Protein AF-A0A8J6ZW25-F1 (afdb_monomer_lite)

Foldseek 3Di:
DAEDEAEDEDEPPPPPDPQLVPCPVVNVVVSVVVVVVVCVVPVVCVPPDYWYKYWYKYKDFQVPPPPDDDPPQDFPDWDDDDRMIIGGRDIGTRSVVVPD

Radius of gyration: 16.21 Å; chains: 1; bounding box: 42×28×43 Å

Structure (mmCIF, N/CA/C/O backbone):
data_AF-A0A8J6ZW25-F1
#
_entry.id   AF-A0A8J6ZW25-F1
#
loop_
_atom_site.group_PDB
_atom_site.id
_atom_site.type_symbol
_atom_site.label_atom_id
_atom_site.label_alt_id
_atom_site.label_comp_id
_atom_site.label_asym_id
_atom_site.label_entity_id
_atom_site.label_seq_id
_atom_site.pdbx_PDB_ins_code
_atom_site.Cartn_x
_atom_site.Cartn_y
_atom_site.Cartn_z
_atom_site.occupancy
_atom_site.B_iso_or_equiv
_atom_site.auth_seq_id
_atom_site.auth_comp_id
_atom_site.auth_asym_id
_atom_site.auth_atom_id
_atom_site.pdbx_PDB_model_num
ATOM 1 N N . ILE A 1 1 ? 9.175 5.411 -11.305 1.00 89.81 1 ILE A N 1
ATOM 2 C CA . ILE A 1 1 ? 9.135 4.677 -10.017 1.00 89.81 1 ILE A CA 1
ATOM 3 C C . ILE A 1 1 ? 7.803 3.953 -9.895 1.00 89.81 1 ILE A C 1
ATOM 5 O O . ILE A 1 1 ? 6.795 4.521 -10.306 1.00 89.81 1 ILE A O 1
ATOM 9 N N . LEU A 1 2 ? 7.804 2.725 -9.386 1.00 94.50 2 LEU A N 1
ATOM 10 C CA . LEU A 1 2 ? 6.609 1.930 -9.118 1.00 94.50 2 LEU A CA 1
ATOM 11 C C . LEU A 1 2 ? 6.526 1.681 -7.609 1.00 94.50 2 LEU A C 1
ATOM 13 O O . LEU A 1 2 ? 7.401 1.030 -7.043 1.00 94.50 2 LEU A O 1
ATOM 17 N N . ALA A 1 3 ? 5.514 2.248 -6.952 1.00 94.25 3 ALA A N 1
ATOM 18 C CA . ALA A 1 3 ? 5.348 2.132 -5.508 1.00 94.25 3 ALA A CA 1
ATOM 19 C C . ALA A 1 3 ? 4.357 1.014 -5.161 1.00 94.25 3 ALA A C 1
ATOM 21 O O . ALA A 1 3 ? 3.196 1.056 -5.566 1.00 94.25 3 ALA A O 1
ATOM 22 N N . PHE A 1 4 ? 4.810 0.040 -4.379 1.00 94.38 4 PHE A N 1
ATOM 23 C CA . PHE A 1 4 ? 3.983 -0.990 -3.764 1.00 94.38 4 PHE A CA 1
ATOM 24 C C . PHE A 1 4 ? 3.728 -0.589 -2.313 1.00 94.38 4 PHE A C 1
ATOM 26 O O . PHE A 1 4 ? 4.651 -0.572 -1.500 1.00 94.38 4 PHE A O 1
ATOM 33 N N . VAL A 1 5 ? 2.483 -0.235 -1.995 1.00 92.38 5 VAL A N 1
ATOM 34 C CA . VAL A 1 5 ? 2.122 0.319 -0.683 1.00 92.38 5 VAL A CA 1
ATOM 35 C C . VAL A 1 5 ? 1.366 -0.722 0.138 1.00 92.38 5 VAL A C 1
ATOM 37 O O . VAL A 1 5 ? 0.272 -1.141 -0.243 1.00 92.38 5 VAL A O 1
ATOM 40 N N . GLU A 1 6 ? 1.914 -1.128 1.285 1.00 90.38 6 GLU A N 1
ATOM 41 C CA . GLU A 1 6 ? 1.160 -1.909 2.268 1.00 90.38 6 GLU A CA 1
ATOM 42 C C . GLU A 1 6 ? 0.355 -0.960 3.169 1.00 90.38 6 GLU A C 1
ATOM 44 O O . GLU A 1 6 ? 0.917 -0.199 3.957 1.00 90.38 6 GLU A O 1
ATOM 49 N N . VAL A 1 7 ? -0.975 -1.014 3.078 1.00 89.25 7 VAL A N 1
ATOM 50 C CA . VAL A 1 7 ? -1.870 -0.220 3.933 1.00 89.25 7 VAL A CA 1
ATOM 51 C C . VAL A 1 7 ? -2.223 -1.014 5.185 1.00 89.25 7 VAL A C 1
ATOM 53 O O . VAL A 1 7 ? -2.690 -2.152 5.102 1.00 89.25 7 VAL A O 1
ATOM 56 N N . LYS A 1 8 ? -2.027 -0.415 6.360 1.00 85.81 8 LYS A N 1
ATOM 57 C CA . LYS A 1 8 ? -2.372 -1.015 7.651 1.00 85.81 8 LYS A CA 1
ATOM 58 C C . LYS A 1 8 ? -3.383 -0.165 8.393 1.00 85.81 8 LYS A C 1
ATOM 60 O O . LYS A 1 8 ? -3.089 0.965 8.768 1.00 85.81 8 LYS A O 1
ATOM 65 N N . THR A 1 9 ? -4.539 -0.756 8.674 1.00 84.88 9 THR A N 1
ATOM 66 C CA . THR A 1 9 ? -5.556 -0.128 9.512 1.00 84.88 9 THR A CA 1
ATOM 67 C C . THR A 1 9 ? -5.312 -0.402 10.994 1.00 84.88 9 THR A C 1
ATOM 69 O O . THR A 1 9 ? -4.955 -1.522 11.382 1.00 84.88 9 THR A O 1
ATOM 72 N N . ARG A 1 10 ? -5.554 0.597 11.843 1.00 74.19 10 ARG A N 1
ATOM 73 C CA . ARG A 1 10 ? -5.579 0.457 13.306 1.00 74.19 10 ARG A CA 1
ATOM 74 C C . ARG A 1 10 ? -6.871 1.059 13.861 1.00 74.19 10 ARG A C 1
ATOM 76 O O . ARG A 1 10 ? -7.287 2.130 13.427 1.00 74.19 10 ARG A O 1
ATOM 83 N N . SER A 1 11 ? -7.500 0.361 14.804 1.00 65.00 11 SER A N 1
ATOM 84 C CA . SER A 1 11 ? -8.619 0.878 15.599 1.00 65.00 11 SER A CA 1
ATOM 85 C C . SER A 1 11 ? -8.105 1.570 16.864 1.00 65.00 11 SER A C 1
ATOM 87 O O . SER A 1 11 ? -6.983 1.314 17.316 1.00 65.00 11 SER A O 1
ATOM 89 N N . SER A 1 12 ? -8.929 2.435 17.459 1.00 57.66 12 SER A N 1
ATOM 90 C CA . SER A 1 12 ? -8.632 3.081 18.739 1.00 57.66 12 SER A CA 1
ATOM 91 C C . SER A 1 12 ? -8.394 2.017 19.821 1.00 57.66 12 SER A C 1
ATOM 93 O O . SER A 1 12 ? -9.267 1.204 20.105 1.00 57.66 12 SER A O 1
ATOM 95 N N . GLY A 1 13 ? -7.180 1.968 20.382 1.00 54.97 13 GLY A N 1
ATOM 96 C CA . GLY A 1 13 ? -6.821 1.063 21.487 1.00 54.97 13 GLY A CA 1
ATOM 97 C C . GLY A 1 13 ? -5.511 0.282 21.324 1.00 54.97 13 GLY A C 1
ATOM 98 O O . GLY A 1 13 ? -4.987 -0.209 22.314 1.00 54.97 13 GLY A O 1
ATOM 99 N N . SER A 1 14 ? -4.937 0.201 20.118 1.00 53.22 14 SER A N 1
ATOM 100 C CA . SER A 1 14 ? -3.676 -0.524 19.861 1.00 53.22 14 SER A CA 1
ATOM 101 C C . SER A 1 14 ? -2.548 0.434 19.457 1.00 53.22 14 SER A C 1
ATOM 103 O O . SER A 1 14 ? -2.015 0.347 18.350 1.00 53.22 14 SER A O 1
ATOM 105 N N . TRP A 1 15 ? -2.215 1.371 20.346 1.00 53.78 15 TRP A N 1
ATOM 106 C CA . TRP A 1 15 ? -1.212 2.427 20.130 1.00 53.78 15 TRP A CA 1
ATOM 107 C C . TRP A 1 15 ? 0.235 2.017 20.437 1.00 53.78 15 TRP A C 1
ATOM 109 O O . TRP A 1 15 ? 1.112 2.871 20.552 1.00 53.78 15 TRP A O 1
ATOM 119 N N . ASP A 1 16 ? 0.513 0.722 20.566 1.00 51.12 16 ASP A N 1
ATOM 120 C CA . ASP A 1 16 ? 1.857 0.276 20.909 1.00 51.12 16 ASP A CA 1
ATOM 121 C C . ASP A 1 16 ? 2.801 0.389 19.694 1.00 51.12 16 ASP A C 1
ATOM 123 O O . ASP A 1 16 ? 2.702 -0.386 18.742 1.00 51.12 16 ASP A O 1
ATOM 127 N N . THR A 1 17 ? 3.614 1.455 19.701 1.00 50.47 17 THR A N 1
ATOM 128 C CA . THR A 1 17 ? 4.972 1.666 19.135 1.00 50.47 17 THR A CA 1
ATOM 129 C C . THR A 1 17 ? 5.353 1.170 17.720 1.00 50.47 17 THR A C 1
ATOM 131 O O . THR A 1 17 ? 6.480 1.385 17.276 1.00 50.47 17 THR A O 1
ATOM 134 N N . GLY A 1 18 ? 4.466 0.552 16.944 1.00 53.91 18 GLY A N 1
ATOM 135 C CA . GLY A 1 18 ? 4.884 -0.394 15.905 1.00 53.91 18 GLY A CA 1
ATOM 136 C C . GLY A 1 18 ? 4.643 -0.018 14.444 1.00 53.91 18 GLY A C 1
ATOM 137 O O . GLY A 1 18 ? 4.504 -0.940 13.647 1.00 53.91 18 GLY A O 1
ATOM 138 N N . GLY A 1 19 ? 4.561 1.259 14.050 1.00 54.53 19 GLY A N 1
ATOM 139 C CA . GLY A 1 19 ? 4.491 1.632 12.620 1.00 54.53 19 GLY A CA 1
ATOM 140 C C . GLY A 1 19 ? 5.727 1.146 11.848 1.00 54.53 19 GLY A C 1
ATOM 141 O O . GLY A 1 19 ? 5.616 0.461 10.831 1.00 54.53 19 GLY A O 1
ATOM 142 N N . ARG A 1 20 ? 6.909 1.390 12.430 1.00 53.75 20 ARG A N 1
ATOM 143 C CA . ARG A 1 20 ? 8.224 0.983 11.906 1.00 53.75 20 ARG A CA 1
ATOM 144 C C . ARG A 1 20 ? 8.570 -0.485 12.190 1.00 53.75 20 ARG A C 1
ATOM 146 O O . ARG A 1 20 ? 9.025 -1.185 11.292 1.00 53.75 20 ARG A O 1
ATOM 153 N N . SER A 1 21 ? 8.245 -1.007 13.376 1.00 55.62 21 SER A N 1
ATOM 154 C CA . SER A 1 21 ? 8.467 -2.429 13.721 1.00 55.62 21 SER A CA 1
ATOM 155 C C . SER A 1 21 ? 7.541 -3.404 12.972 1.00 55.62 21 SER A C 1
ATOM 157 O O . SER A 1 21 ? 7.700 -4.622 13.057 1.00 55.62 21 SER A O 1
ATOM 159 N N . ALA A 1 22 ? 6.552 -2.901 12.222 1.00 58.75 22 ALA A N 1
ATOM 160 C CA . ALA A 1 22 ? 5.576 -3.723 11.513 1.00 58.75 22 ALA A CA 1
ATOM 161 C C . ALA A 1 22 ? 6.052 -4.275 10.163 1.00 58.75 22 ALA A C 1
ATOM 163 O O . ALA A 1 22 ? 5.284 -5.044 9.573 1.00 58.75 22 ALA A O 1
ATOM 164 N N . VAL A 1 23 ? 7.257 -3.948 9.683 1.00 68.94 23 VAL A N 1
ATOM 165 C CA . VAL A 1 23 ? 7.807 -4.420 8.394 1.00 68.94 23 VAL A CA 1
ATOM 166 C C . VAL A 1 23 ? 8.796 -5.568 8.613 1.00 68.94 23 VAL A C 1
ATOM 168 O O . VAL A 1 23 ? 9.959 -5.537 8.224 1.00 68.94 23 VAL A O 1
ATOM 171 N N . THR A 1 24 ? 8.307 -6.619 9.271 1.00 77.94 24 THR A N 1
ATOM 172 C CA . THR A 1 24 ? 9.058 -7.863 9.494 1.00 77.94 24 THR A CA 1
ATOM 173 C C . THR A 1 24 ? 9.595 -8.426 8.170 1.00 77.94 24 THR A C 1
ATOM 175 O O . THR A 1 24 ? 8.872 -8.332 7.171 1.00 77.94 24 THR A O 1
ATOM 178 N N . PRO A 1 25 ? 10.739 -9.132 8.148 1.00 82.50 25 PRO A N 1
ATOM 179 C CA . PRO A 1 25 ? 11.280 -9.756 6.932 1.00 82.50 25 PRO A CA 1
ATOM 180 C C . PRO A 1 25 ? 10.263 -10.614 6.157 1.00 82.50 25 PRO A C 1
ATOM 182 O O . PRO A 1 25 ? 10.232 -10.617 4.931 1.00 82.50 25 PRO A O 1
ATOM 185 N N . GLN A 1 26 ? 9.349 -11.282 6.866 1.00 83.06 26 GLN A N 1
ATOM 186 C CA . GLN A 1 26 ? 8.262 -12.077 6.277 1.00 83.06 26 GLN A CA 1
ATOM 187 C C . GLN A 1 26 ? 7.295 -11.231 5.430 1.00 83.06 26 GLN A C 1
ATOM 189 O O . GLN A 1 26 ? 6.838 -11.661 4.372 1.00 83.06 26 GLN A O 1
ATOM 194 N N . LYS A 1 27 ? 6.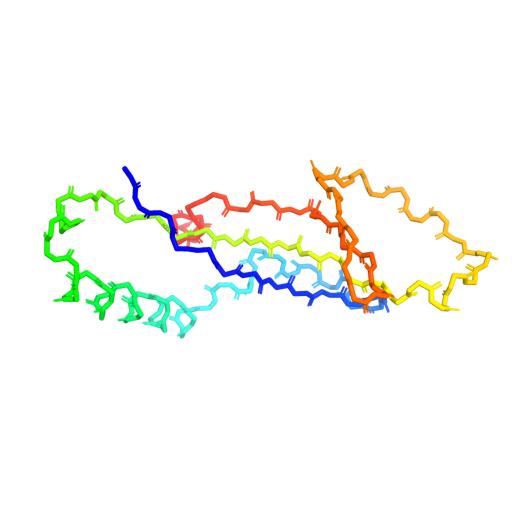983 -10.012 5.884 1.00 82.12 27 LYS A N 1
ATOM 195 C CA . LYS A 1 27 ? 6.132 -9.063 5.151 1.00 82.12 27 LYS A CA 1
ATOM 196 C C . LYS A 1 27 ? 6.867 -8.472 3.962 1.00 82.12 27 LYS A C 1
ATOM 198 O O . LYS A 1 27 ? 6.259 -8.364 2.900 1.00 82.12 27 LYS A O 1
ATOM 203 N N . GLN A 1 28 ? 8.164 -8.195 4.114 1.00 85.94 28 GLN A N 1
ATOM 204 C CA . GLN A 1 28 ? 9.003 -7.767 2.997 1.00 85.94 28 GLN A CA 1
ATOM 205 C C . GLN A 1 28 ? 8.992 -8.815 1.884 1.00 85.94 28 GLN A C 1
ATOM 207 O O . GLN A 1 28 ? 8.608 -8.517 0.758 1.00 85.94 28 GLN A O 1
ATOM 212 N N . ALA A 1 29 ? 9.276 -10.076 2.222 1.00 87.81 29 ALA A N 1
ATOM 213 C CA . ALA A 1 29 ? 9.249 -11.181 1.268 1.00 87.81 29 ALA A CA 1
ATOM 214 C C . ALA A 1 29 ? 7.887 -11.315 0.565 1.00 87.81 29 ALA A C 1
ATOM 216 O O . ALA A 1 29 ? 7.827 -11.545 -0.645 1.00 87.81 29 ALA A O 1
ATOM 217 N N . LYS A 1 30 ? 6.784 -11.134 1.305 1.00 90.25 30 LYS A N 1
ATOM 218 C CA . LYS A 1 30 ? 5.431 -11.215 0.745 1.00 90.25 30 LYS A CA 1
ATOM 219 C C . LYS A 1 30 ? 5.174 -10.126 -0.297 1.00 90.25 30 LYS A C 1
ATOM 221 O O . LYS A 1 30 ? 4.751 -10.458 -1.402 1.00 90.25 30 LYS A O 1
ATOM 226 N N . ILE A 1 31 ? 5.418 -8.855 0.027 1.00 89.12 31 ILE A N 1
ATOM 227 C CA . ILE A 1 31 ? 5.144 -7.759 -0.914 1.00 89.12 31 ILE A CA 1
ATOM 228 C C . ILE A 1 31 ? 6.161 -7.723 -2.066 1.00 89.12 31 ILE A C 1
ATOM 230 O O . ILE A 1 31 ? 5.756 -7.461 -3.196 1.00 89.12 31 ILE A O 1
ATOM 234 N N . SER A 1 32 ? 7.422 -8.113 -1.843 1.00 90.25 32 SER A N 1
ATOM 235 C CA . SER A 1 32 ? 8.409 -8.303 -2.918 1.00 90.25 32 SER A CA 1
ATOM 236 C C . SER A 1 32 ? 7.978 -9.381 -3.909 1.00 90.25 32 SER A C 1
ATOM 238 O O . SER A 1 32 ? 8.084 -9.194 -5.120 1.00 90.25 32 SER A O 1
ATOM 240 N N . ARG A 1 33 ? 7.431 -10.502 -3.422 1.00 93.56 33 ARG A N 1
ATOM 241 C CA . ARG A 1 33 ? 6.889 -11.549 -4.299 1.00 93.56 33 ARG A CA 1
ATOM 242 C C . ARG A 1 33 ? 5.698 -11.040 -5.109 1.00 93.56 33 ARG A C 1
ATOM 244 O O . ARG A 1 33 ? 5.615 -11.324 -6.301 1.00 93.56 33 ARG A O 1
ATOM 251 N N . THR A 1 34 ? 4.796 -10.283 -4.484 1.00 93.88 34 THR A N 1
ATOM 252 C CA . THR A 1 34 ? 3.674 -9.645 -5.188 1.00 93.88 34 THR A CA 1
ATOM 253 C C . THR A 1 34 ? 4.170 -8.693 -6.274 1.00 93.88 34 THR A C 1
ATOM 255 O O . THR A 1 34 ? 3.654 -8.735 -7.388 1.00 93.88 34 THR A O 1
ATOM 258 N N . ALA A 1 35 ? 5.199 -7.891 -5.984 1.00 93.88 35 ALA A N 1
ATOM 259 C CA . ALA A 1 35 ? 5.822 -7.011 -6.967 1.00 93.88 35 ALA A CA 1
ATOM 260 C C . ALA A 1 35 ? 6.404 -7.793 -8.150 1.00 93.88 35 ALA A C 1
ATOM 262 O O . ALA A 1 35 ? 6.141 -7.439 -9.295 1.00 93.88 35 ALA A O 1
ATOM 263 N N . GLY A 1 36 ? 7.102 -8.904 -7.895 1.00 93.88 36 GLY A N 1
ATOM 264 C CA . GLY A 1 36 ? 7.613 -9.778 -8.955 1.00 93.88 36 GLY A CA 1
ATOM 265 C C . GLY A 1 36 ? 6.508 -10.348 -9.853 1.00 93.88 36 GLY A C 1
ATOM 266 O O . GLY A 1 36 ? 6.638 -10.329 -11.074 1.00 93.88 36 GLY A O 1
ATOM 267 N N . ILE A 1 37 ? 5.389 -10.794 -9.269 1.00 95.69 37 ILE A N 1
ATOM 268 C CA . ILE A 1 37 ? 4.229 -11.281 -10.038 1.00 95.69 37 ILE A CA 1
ATOM 269 C C . ILE A 1 37 ? 3.617 -10.152 -10.875 1.00 95.69 37 ILE A C 1
ATOM 271 O O . ILE A 1 37 ? 3.288 -10.370 -12.038 1.00 95.69 37 ILE A O 1
ATOM 275 N N . PHE A 1 38 ? 3.479 -8.952 -10.306 1.00 96.12 38 PHE A N 1
ATOM 276 C CA . PHE A 1 38 ? 2.969 -7.791 -11.030 1.00 96.12 38 PHE A CA 1
ATOM 277 C C . PHE A 1 38 ? 3.874 -7.434 -12.217 1.00 96.12 38 PHE A C 1
ATOM 279 O O . PHE A 1 38 ? 3.391 -7.320 -13.337 1.00 96.12 38 PHE A O 1
ATOM 286 N N . LEU A 1 39 ? 5.188 -7.333 -12.016 1.00 95.56 39 LEU A N 1
ATOM 287 C CA . LEU A 1 39 ? 6.129 -7.006 -13.094 1.00 95.56 39 LEU A CA 1
ATOM 288 C C . LEU A 1 39 ? 6.164 -8.070 -14.199 1.00 95.56 39 LEU A C 1
ATOM 290 O O . LEU A 1 39 ? 6.292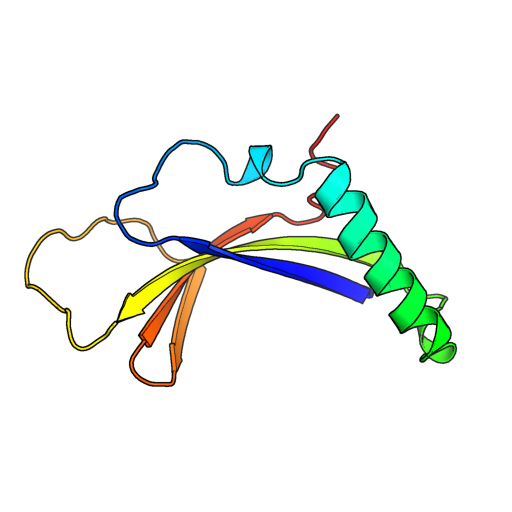 -7.725 -15.368 1.00 95.56 39 LEU A O 1
ATOM 294 N N . ALA A 1 40 ? 5.988 -9.349 -13.855 1.00 94.56 40 ALA A N 1
ATOM 295 C CA . ALA A 1 40 ? 5.869 -10.415 -14.850 1.00 94.56 40 ALA A CA 1
ATOM 296 C C . ALA A 1 40 ? 4.603 -10.282 -15.721 1.00 94.56 40 ALA A C 1
ATOM 298 O O . ALA A 1 40 ? 4.612 -10.702 -16.875 1.00 94.56 40 ALA A O 1
ATOM 299 N N . GLN A 1 41 ? 3.523 -9.702 -15.183 1.00 96.88 41 GLN A N 1
ATOM 300 C CA . GLN A 1 41 ? 2.287 -9.424 -15.928 1.00 96.88 41 GLN A CA 1
ATOM 301 C C . GLN A 1 41 ? 2.352 -8.125 -16.739 1.00 96.88 41 GLN A C 1
ATOM 303 O O . GLN A 1 41 ? 1.634 -8.000 -17.727 1.00 96.88 41 GLN A O 1
ATOM 308 N N . TYR A 1 42 ? 3.215 -7.186 -16.343 1.00 96.12 42 TYR A N 1
ATOM 309 C CA . TYR A 1 42 ? 3.385 -5.882 -16.986 1.00 96.12 42 TYR A CA 1
ATOM 310 C C . TYR A 1 42 ? 4.859 -5.633 -17.353 1.00 96.12 42 TYR A C 1
ATOM 312 O O . TYR A 1 42 ? 5.519 -4.808 -16.706 1.00 96.12 42 TYR A O 1
ATOM 320 N N . PRO A 1 43 ? 5.405 -6.332 -18.371 1.00 93.50 43 PRO A N 1
ATOM 321 C CA . PRO A 1 43 ? 6.810 -6.208 -18.758 1.00 93.50 43 PRO A CA 1
ATOM 322 C C . PRO A 1 43 ? 7.219 -4.783 -19.137 1.00 93.50 43 PRO A C 1
ATOM 324 O O . PRO A 1 43 ? 8.366 -4.400 -18.929 1.00 93.50 43 PRO A O 1
ATOM 327 N N . GLU A 1 44 ? 6.287 -3.957 -19.619 1.00 95.81 44 GLU A N 1
ATOM 328 C CA . GLU A 1 44 ? 6.546 -2.549 -19.937 1.00 95.81 44 GLU A CA 1
ATOM 329 C C . GLU A 1 44 ? 6.885 -1.701 -18.701 1.00 95.81 44 GLU A C 1
ATOM 331 O O . GLU A 1 44 ? 7.329 -0.560 -18.824 1.00 95.81 44 GLU A O 1
ATOM 336 N N . LYS A 1 45 ? 6.668 -2.248 -17.498 1.00 92.69 45 LYS A N 1
ATOM 337 C CA . LYS A 1 45 ? 7.000 -1.617 -16.218 1.00 92.69 45 LYS A CA 1
ATOM 338 C C . LYS A 1 45 ? 8.256 -2.206 -15.570 1.00 92.69 45 LYS A C 1
ATOM 340 O O . LYS A 1 45 ? 8.621 -1.749 -14.490 1.00 92.69 45 LYS A O 1
ATOM 345 N N . ALA A 1 46 ? 8.912 -3.185 -16.199 1.00 89.94 46 ALA A N 1
ATOM 346 C CA . ALA A 1 46 ? 10.063 -3.892 -15.629 1.00 89.94 46 ALA A CA 1
ATOM 347 C C . ALA A 1 46 ? 11.244 -2.964 -15.300 1.00 89.94 46 ALA A C 1
ATOM 349 O O . ALA A 1 46 ? 11.918 -3.169 -14.294 1.00 89.94 46 ALA A O 1
ATOM 350 N N . ASP A 1 47 ? 11.434 -1.902 -16.087 1.00 92.81 47 ASP A N 1
ATOM 351 C CA . ASP A 1 47 ? 12.530 -0.943 -15.899 1.00 92.81 47 ASP A CA 1
ATOM 352 C C . ASP A 1 47 ? 12.233 0.126 -14.830 1.00 92.81 47 ASP A C 1
ATOM 354 O O . ASP A 1 47 ? 13.062 0.993 -14.543 1.00 92.81 47 ASP A O 1
ATOM 358 N N . TYR A 1 48 ? 11.043 0.106 -14.219 1.00 93.44 48 TYR A N 1
ATOM 359 C CA . TYR A 1 48 ? 10.691 1.077 -13.191 1.00 93.44 48 TYR A CA 1
ATOM 360 C C . TYR A 1 48 ? 11.308 0.655 -11.853 1.00 93.44 48 TYR A C 1
ATOM 362 O O . TYR A 1 48 ? 11.044 -0.452 -11.380 1.00 93.44 48 TYR A O 1
ATOM 370 N N . PRO A 1 49 ? 12.041 1.549 -11.159 1.00 92.00 49 PRO A N 1
ATOM 371 C CA . PRO A 1 49 ? 12.539 1.234 -9.828 1.00 92.00 49 PRO A CA 1
ATOM 372 C C . PRO A 1 49 ? 11.357 0.971 -8.893 1.00 92.00 49 PRO A C 1
ATOM 374 O O . PRO A 1 49 ? 10.409 1.766 -8.848 1.00 92.00 49 PRO A O 1
ATOM 377 N N . CYS A 1 50 ? 11.417 -0.145 -8.169 1.00 92.81 50 CYS A N 1
ATOM 378 C CA . CYS A 1 50 ? 10.403 -0.532 -7.197 1.00 92.81 50 CYS A CA 1
ATOM 379 C C . CYS A 1 50 ? 10.664 0.158 -5.861 1.00 92.81 50 CYS A C 1
ATOM 381 O O . CYS A 1 50 ? 11.784 0.142 -5.357 1.00 92.81 50 CYS A O 1
ATOM 383 N N . ARG A 1 51 ? 9.614 0.727 -5.273 1.00 93.38 51 ARG A N 1
ATOM 384 C CA . ARG A 1 51 ? 9.637 1.286 -3.922 1.00 93.38 51 ARG A CA 1
ATOM 385 C C . ARG A 1 51 ? 8.571 0.606 -3.083 1.00 93.38 51 ARG A C 1
ATOM 387 O O . ARG A 1 51 ? 7.440 0.460 -3.538 1.00 93.38 51 ARG A O 1
ATOM 394 N N . PHE A 1 52 ? 8.925 0.206 -1.872 1.00 91.81 52 PHE A N 1
ATOM 395 C CA . PHE A 1 52 ? 8.001 -0.435 -0.945 1.00 91.81 52 PHE A CA 1
ATOM 396 C C . PHE A 1 52 ? 7.686 0.536 0.183 1.00 91.81 52 PHE A C 1
ATOM 398 O O . PHE A 1 52 ? 8.564 0.868 0.975 1.00 91.81 52 PHE A O 1
ATOM 405 N N . ASP A 1 53 ? 6.445 1.004 0.230 1.00 91.50 53 ASP A N 1
ATOM 406 C CA . ASP A 1 53 ? 5.990 1.995 1.203 1.00 91.50 53 ASP A CA 1
ATOM 407 C C . ASP A 1 53 ? 4.990 1.357 2.179 1.00 91.50 53 ASP A C 1
ATOM 409 O O . ASP A 1 53 ? 4.351 0.342 1.876 1.00 91.50 53 ASP A O 1
ATOM 413 N N . VAL A 1 54 ? 4.819 1.969 3.349 1.00 88.69 54 VAL A N 1
ATOM 414 C CA . VAL A 1 54 ? 3.789 1.576 4.322 1.00 88.69 54 VAL A CA 1
ATOM 415 C C . VAL A 1 54 ? 2.937 2.779 4.684 1.00 88.69 54 VAL A C 1
ATOM 417 O O . VAL A 1 54 ? 3.460 3.831 5.041 1.00 88.69 54 VAL A O 1
ATOM 420 N N . ALA A 1 55 ? 1.619 2.606 4.638 1.00 90.44 55 ALA A N 1
ATOM 421 C CA . ALA A 1 55 ? 0.661 3.614 5.071 1.00 90.44 55 ALA A CA 1
ATOM 422 C C . ALA A 1 55 ? -0.045 3.146 6.347 1.00 90.44 55 ALA A C 1
ATOM 424 O O . ALA A 1 55 ? -0.727 2.115 6.348 1.00 90.44 55 ALA A O 1
ATOM 425 N N . ILE A 1 56 ? 0.099 3.909 7.428 1.00 87.50 56 ILE A N 1
ATOM 426 C CA . ILE A 1 56 ? -0.622 3.685 8.681 1.00 87.50 56 ILE A CA 1
ATOM 427 C C . ILE A 1 56 ? -1.901 4.508 8.645 1.00 87.50 56 ILE A C 1
ATOM 429 O O . ILE A 1 56 ? -1.869 5.738 8.596 1.00 87.50 56 ILE A O 1
ATOM 433 N N . VAL A 1 57 ? -3.034 3.815 8.650 1.00 87.94 57 VAL A N 1
ATOM 434 C CA . VAL A 1 57 ? -4.358 4.413 8.499 1.00 87.94 57 VAL A CA 1
ATOM 435 C C . VAL A 1 57 ? -5.183 4.125 9.744 1.00 87.94 57 VAL A C 1
ATOM 437 O O . VAL A 1 57 ? -5.378 2.980 10.147 1.00 87.94 57 VAL A O 1
ATOM 440 N N . TYR A 1 58 ? -5.716 5.168 10.353 1.00 85.75 58 TYR A N 1
ATOM 441 C CA . TYR A 1 58 ? -6.778 5.033 11.332 1.00 85.75 58 TYR A CA 1
ATOM 442 C C . TYR A 1 58 ? -8.111 4.822 10.611 1.00 85.75 58 TYR A C 1
ATOM 444 O O . TYR A 1 58 ? -8.382 5.489 9.613 1.00 85.75 58 TYR A O 1
ATOM 452 N N . CYS A 1 59 ? -8.930 3.898 11.109 1.00 85.69 59 CYS A N 1
ATOM 453 C CA . CYS A 1 59 ? -10.255 3.603 10.565 1.00 85.69 59 CYS A CA 1
ATOM 454 C C . CYS A 1 59 ? -11.298 3.659 11.684 1.00 85.69 59 CYS A C 1
ATOM 456 O O . CYS A 1 59 ? -11.160 2.969 12.699 1.00 85.69 59 CYS A O 1
ATOM 458 N N . GLN A 1 60 ? -12.347 4.457 11.485 1.00 84.88 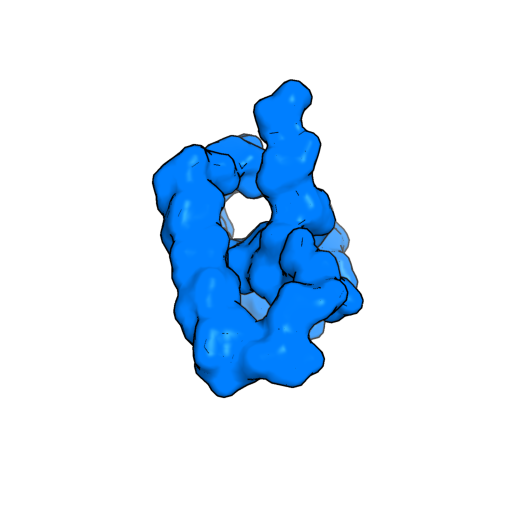60 GLN A N 1
ATOM 459 C CA . GLN A 1 60 ? -13.463 4.583 12.418 1.00 84.88 60 GLN A CA 1
ATOM 460 C C . GLN A 1 60 ? -14.799 4.523 11.688 1.00 84.88 60 GLN A C 1
ATOM 462 O O . GLN A 1 60 ? -14.996 5.146 10.654 1.00 84.88 60 GLN A O 1
ATOM 467 N N . GLU A 1 61 ? -15.741 3.781 12.256 1.00 86.00 61 GLU A N 1
ATOM 468 C CA . GLU A 1 61 ? -17.112 3.728 11.761 1.00 86.00 61 GLU A CA 1
ATOM 469 C C . GLU A 1 61 ? -17.852 5.030 12.105 1.00 86.00 61 GLU A C 1
ATOM 471 O O . GLU A 1 61 ? -17.853 5.460 13.262 1.00 86.00 61 GLU A O 1
ATOM 476 N N . LEU A 1 62 ? -18.512 5.644 11.120 1.00 82.38 62 LEU A N 1
ATOM 477 C CA . LEU A 1 62 ? -19.233 6.911 11.290 1.00 82.38 62 LEU A CA 1
ATOM 478 C C . LEU A 1 62 ? -20.406 6.792 12.278 1.00 82.38 62 LEU A C 1
ATOM 480 O O . LEU A 1 62 ? -20.762 7.776 12.921 1.00 82.38 62 LEU A O 1
ATOM 484 N N . SER A 1 63 ? -20.982 5.596 12.433 1.00 77.88 63 SER A N 1
ATOM 485 C CA . SER A 1 63 ? -22.074 5.321 13.382 1.00 77.88 63 SER A CA 1
ATOM 486 C C . SER A 1 63 ? -21.624 5.412 14.848 1.00 77.88 63 SER A C 1
ATOM 488 O O . SER A 1 63 ? -22.413 5.766 15.720 1.00 77.88 63 SER A O 1
ATOM 490 N N . LYS A 1 64 ? -20.337 5.159 15.125 1.00 64.56 64 LYS A N 1
ATOM 491 C CA . LYS A 1 64 ? -19.721 5.174 16.463 1.00 64.56 64 LYS A CA 1
ATOM 492 C C . LYS A 1 64 ? -19.075 6.516 16.782 1.00 64.56 64 LYS A C 1
ATOM 494 O O . LYS A 1 64 ? -18.061 6.575 17.481 1.00 64.56 64 LYS A O 1
ATOM 499 N N . LYS A 1 65 ? -19.632 7.609 16.256 1.00 61.19 65 LYS A N 1
ATOM 500 C CA . LYS A 1 65 ? -19.192 8.970 16.572 1.00 61.19 65 LYS A CA 1
ATOM 501 C C . LYS A 1 65 ? -19.663 9.345 17.981 1.00 61.19 65 LYS A C 1
ATOM 503 O O . LYS A 1 65 ? -20.495 10.224 18.166 1.00 61.19 65 LYS A O 1
ATOM 508 N N . THR A 1 66 ? -19.158 8.637 18.987 1.00 54.12 66 THR A N 1
ATOM 509 C CA . THR A 1 66 ? -19.332 9.006 20.386 1.00 54.12 66 THR A CA 1
ATOM 510 C C . THR A 1 66 ? -18.557 10.301 20.601 1.00 54.12 66 THR A C 1
ATOM 512 O O . THR A 1 66 ? -17.350 10.368 20.367 1.00 54.12 66 THR A O 1
ATOM 515 N N . THR A 1 67 ? -19.266 11.352 20.991 1.00 52.19 67 THR A N 1
ATOM 516 C CA . THR A 1 67 ? -18.740 12.636 21.456 1.00 52.19 67 THR A CA 1
ATOM 517 C C . THR A 1 67 ? -17.806 12.405 22.645 1.00 52.19 67 THR A C 1
ATOM 519 O O . THR A 1 67 ? -18.237 12.376 23.792 1.00 52.19 67 THR A O 1
ATO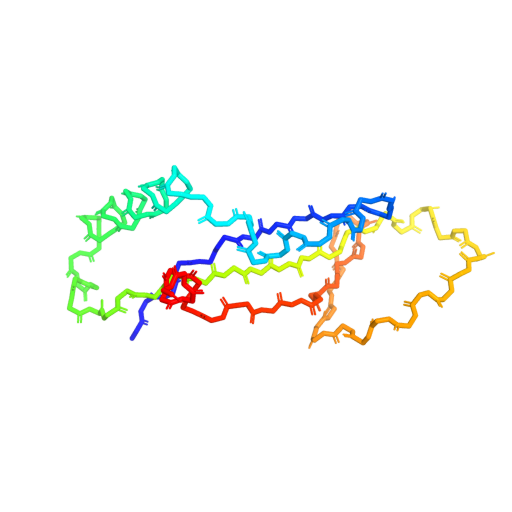M 522 N N . GLY A 1 68 ? -16.519 12.187 22.391 1.00 49.75 68 GLY A N 1
ATOM 523 C CA . GLY A 1 68 ? -15.554 11.981 23.464 1.00 49.75 68 GLY A CA 1
ATOM 524 C C . GLY A 1 68 ? -14.168 11.614 22.958 1.00 49.75 68 GLY A C 1
ATOM 525 O O . GLY A 1 68 ? -13.958 10.515 22.462 1.00 49.75 68 GLY A O 1
ATOM 526 N N . VAL A 1 69 ? -13.228 12.531 23.190 1.00 45.50 69 VAL A N 1
ATOM 527 C CA . VAL A 1 69 ? -11.772 12.426 23.000 1.00 45.50 69 VAL A CA 1
ATOM 528 C C . VAL A 1 69 ? -11.272 12.689 21.577 1.00 45.50 69 VAL A C 1
ATOM 530 O O . VAL A 1 69 ? -11.002 11.808 20.764 1.00 45.50 69 VAL A O 1
ATOM 533 N N . THR A 1 70 ? -11.060 13.980 21.337 1.00 49.09 70 THR A N 1
ATOM 534 C CA . THR A 1 70 ? -10.154 14.559 20.348 1.00 49.09 70 THR A CA 1
ATOM 535 C C . THR A 1 70 ? -8.723 14.097 20.646 1.00 49.09 70 THR A C 1
ATOM 537 O O . THR A 1 70 ? -7.975 14.772 21.345 1.00 49.09 70 THR A O 1
ATOM 540 N N . ALA A 1 71 ? -8.320 12.929 20.145 1.00 49.28 71 ALA A N 1
ATOM 541 C CA . ALA A 1 71 ? -6.900 12.633 20.005 1.00 49.28 71 ALA A CA 1
ATOM 542 C C . ALA A 1 71 ? -6.395 13.432 18.796 1.00 49.28 71 ALA A C 1
ATOM 544 O O . ALA A 1 71 ? -6.589 13.048 17.642 1.00 49.28 71 ALA A O 1
ATOM 545 N N . THR A 1 72 ? -5.829 14.600 19.084 1.00 50.44 72 THR A N 1
ATOM 546 C CA . THR A 1 72 ? -5.093 15.472 18.166 1.00 50.44 72 THR A CA 1
ATOM 547 C C . THR A 1 72 ? -3.852 14.753 17.646 1.00 50.44 72 THR A C 1
ATOM 549 O O . THR A 1 72 ? -2.740 14.982 18.114 1.00 50.44 72 THR A O 1
ATOM 552 N N . GLN A 1 73 ? -4.033 13.855 16.686 1.00 57.84 73 GLN A N 1
ATOM 553 C CA . GLN A 1 73 ? -2.960 13.497 15.776 1.00 57.84 73 GLN A CA 1
ATOM 554 C C . GLN A 1 73 ? -3.359 14.036 14.410 1.00 57.84 73 GLN A C 1
ATOM 556 O O . GLN A 1 73 ? -4.388 13.635 13.859 1.00 57.84 73 GLN A O 1
ATOM 561 N N . GLU A 1 74 ? -2.603 15.018 13.921 1.00 68.19 74 GLU A N 1
ATOM 562 C CA . GLU A 1 74 ? -2.837 15.617 12.612 1.00 68.19 74 GLU A CA 1
ATOM 563 C C . GLU A 1 74 ? -2.713 14.524 11.552 1.00 68.19 74 GLU A C 1
ATOM 565 O O . GLU A 1 74 ? -1.663 13.909 11.378 1.00 68.19 74 GLU A O 1
ATOM 570 N N . ALA A 1 75 ? -3.829 14.225 10.894 1.00 78.88 75 ALA A N 1
ATOM 571 C CA . ALA A 1 75 ? -3.839 13.276 9.801 1.00 78.88 75 ALA A CA 1
ATOM 572 C C . ALA A 1 75 ? -3.182 13.927 8.580 1.00 78.88 75 ALA A C 1
ATOM 574 O O . ALA A 1 75 ? -3.563 15.028 8.187 1.00 78.88 75 ALA A O 1
ATOM 575 N N . LEU A 1 76 ? -2.256 13.215 7.939 1.00 88.75 76 LEU A N 1
ATOM 576 C CA . LEU A 1 76 ? -1.637 13.624 6.674 1.00 88.75 76 LEU A CA 1
ATOM 577 C C . LEU A 1 76 ? -2.674 13.739 5.548 1.00 88.75 76 LEU A C 1
ATOM 579 O O . LEU A 1 76 ? -2.523 14.530 4.623 1.00 88.75 76 LEU A O 1
ATOM 583 N N . ALA A 1 77 ? -3.722 12.921 5.621 1.00 90.50 77 ALA A N 1
ATOM 584 C CA . ALA A 1 77 ? -4.870 12.950 4.730 1.00 90.50 77 ALA A CA 1
ATOM 585 C C . ALA A 1 77 ? -6.072 12.296 5.415 1.00 90.50 77 ALA A C 1
ATOM 587 O O . ALA A 1 77 ? -5.916 11.443 6.292 1.00 90.50 77 ALA A O 1
ATOM 588 N N . SER A 1 78 ? -7.280 12.648 4.985 1.00 90.56 78 SER A N 1
ATOM 589 C CA . SER A 1 78 ? -8.506 11.983 5.424 1.00 90.56 78 SER A CA 1
ATOM 590 C C . SER A 1 78 ? -9.408 11.666 4.238 1.00 90.56 78 SER A C 1
ATOM 592 O O . SER A 1 78 ? -9.364 12.336 3.207 1.00 90.56 78 SER A O 1
ATOM 594 N N . SER A 1 79 ? -10.190 10.602 4.369 1.00 91.00 79 SER A N 1
ATOM 595 C CA . SER A 1 79 ? -11.180 10.186 3.379 1.00 91.00 79 SER A CA 1
ATOM 596 C C . SER A 1 79 ? -12.332 9.478 4.079 1.00 91.00 79 SER A C 1
ATOM 598 O O . SER A 1 79 ? -12.175 8.973 5.188 1.00 91.00 79 SER A O 1
ATOM 600 N N . SER A 1 80 ? -13.494 9.416 3.439 1.00 90.25 80 SER A N 1
ATOM 601 C CA . SER A 1 80 ? -14.629 8.649 3.947 1.00 90.25 80 SER A CA 1
ATOM 602 C C . SER A 1 80 ? -15.231 7.802 2.839 1.00 90.25 80 SER A C 1
ATOM 604 O O . SER A 1 80 ? -15.407 8.276 1.718 1.00 90.25 80 SER A O 1
ATOM 606 N N . ALA A 1 81 ? -15.517 6.539 3.144 1.00 89.12 81 ALA A N 1
ATOM 607 C CA . ALA A 1 81 ? -16.129 5.604 2.208 1.00 89.12 81 ALA A CA 1
ATOM 608 C C . ALA A 1 81 ? -16.883 4.510 2.970 1.00 89.12 81 ALA A C 1
ATOM 610 O O . ALA A 1 81 ? -16.463 4.099 4.050 1.00 89.12 81 ALA A O 1
ATOM 611 N N . ALA A 1 82 ? -17.994 4.034 2.400 1.00 90.19 82 ALA A N 1
ATOM 612 C CA . ALA A 1 82 ? -18.770 2.900 2.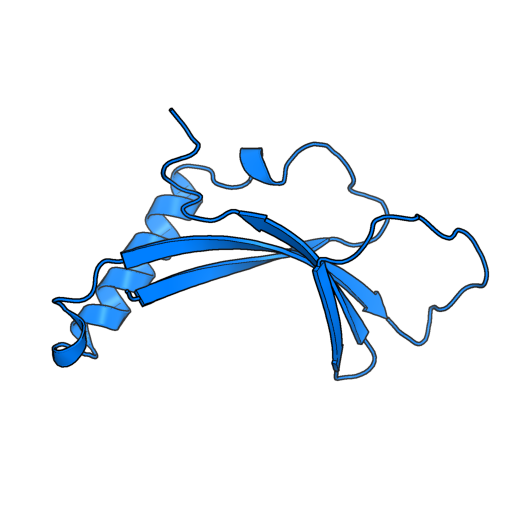916 1.00 90.19 82 ALA A CA 1
ATOM 613 C C . ALA A 1 82 ? -19.140 2.986 4.417 1.00 90.19 82 ALA A C 1
ATOM 615 O O . ALA A 1 82 ? -19.168 1.973 5.107 1.00 90.19 82 ALA A O 1
ATOM 616 N N . GLY A 1 83 ? -19.411 4.188 4.938 1.00 88.75 83 GLY A N 1
ATOM 617 C CA . GLY A 1 83 ? -19.762 4.378 6.352 1.00 88.75 83 GLY A CA 1
ATOM 618 C C . GLY A 1 83 ? -18.570 4.473 7.312 1.00 88.75 83 GLY A C 1
ATOM 619 O O . GLY A 1 83 ? -18.779 4.526 8.523 1.00 88.75 83 GLY A O 1
ATOM 620 N N . TYR A 1 84 ? -17.339 4.536 6.801 1.00 88.38 84 TYR A N 1
ATOM 621 C CA . TYR A 1 84 ? -16.117 4.694 7.588 1.00 88.38 84 TYR A CA 1
ATOM 622 C C . TYR A 1 84 ? -15.409 6.011 7.270 1.00 88.38 84 TYR A C 1
ATOM 624 O O . TYR A 1 84 ? -15.422 6.486 6.133 1.00 88.38 84 TYR A O 1
ATOM 632 N N . GLU A 1 85 ? -14.761 6.577 8.282 1.00 89.38 85 GLU A N 1
ATOM 633 C CA . GLU A 1 85 ? -13.753 7.622 8.165 1.00 89.38 85 GLU A CA 1
ATOM 634 C C . GLU A 1 85 ? -12.361 6.983 8.252 1.00 89.38 85 GLU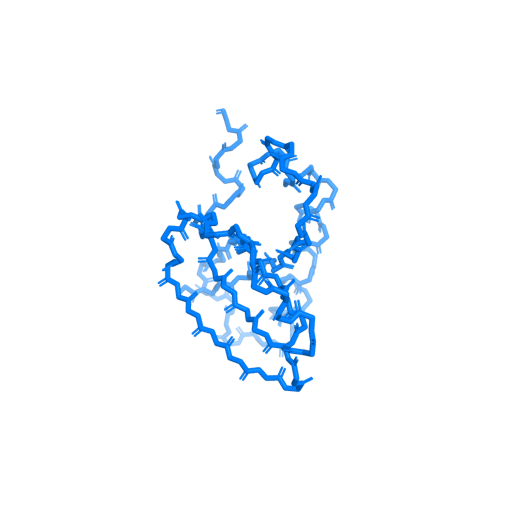 A C 1
ATOM 636 O O . GLU A 1 85 ? -12.061 6.211 9.167 1.00 89.38 85 GLU A O 1
ATOM 641 N N . PHE A 1 86 ? -11.505 7.333 7.300 1.00 89.25 86 PHE A N 1
ATOM 642 C CA . PHE A 1 86 ? -10.112 6.929 7.219 1.00 89.25 86 PHE A CA 1
ATOM 643 C C . PHE A 1 86 ? -9.221 8.148 7.408 1.00 89.25 86 PHE A C 1
ATOM 645 O O . PHE A 1 86 ? -9.439 9.189 6.786 1.00 89.25 86 PHE A O 1
ATOM 652 N N . ARG A 1 87 ? -8.181 8.016 8.228 1.00 90.12 87 ARG A N 1
ATOM 653 C CA . ARG A 1 87 ? -7.172 9.060 8.425 1.00 90.12 87 ARG A CA 1
ATOM 654 C C . ARG A 1 87 ? -5.785 8.468 8.255 1.00 90.12 87 ARG A C 1
ATOM 656 O O . ARG A 1 87 ? -5.414 7.559 8.990 1.00 90.12 87 ARG A O 1
ATOM 663 N N . LEU A 1 88 ? -5.024 8.968 7.290 1.00 90.56 88 LEU A N 1
ATOM 664 C CA . LEU A 1 88 ? -3.619 8.616 7.123 1.00 90.56 88 LEU A CA 1
ATOM 665 C C . LEU A 1 88 ? -2.821 9.281 8.247 1.00 90.56 88 LEU A C 1
ATOM 667 O O . LEU A 1 88 ? -2.757 10.504 8.310 1.00 90.56 88 LEU A O 1
ATOM 671 N N . GLN A 1 89 ? -2.243 8.484 9.136 1.00 87.19 89 GLN A N 1
ATOM 672 C CA . GLN A 1 89 ? -1.471 8.971 10.281 1.00 87.19 89 GLN A CA 1
ATOM 673 C C . GLN A 1 89 ? 0.017 9.074 9.954 1.00 87.19 89 GLN A C 1
ATOM 675 O O . GLN A 1 89 ? 0.667 10.046 10.315 1.00 87.19 89 GLN A O 1
ATOM 680 N N . GLU A 1 90 ? 0.551 8.077 9.252 1.00 86.94 90 GLU A N 1
ATOM 681 C CA . GLU A 1 90 ? 1.961 8.019 8.883 1.00 86.94 90 GLU A CA 1
ATOM 682 C C . GLU A 1 90 ? 2.097 7.390 7.498 1.00 86.94 90 GLU A C 1
ATOM 684 O O . GLU A 1 90 ? 1.418 6.411 7.174 1.00 86.94 90 GLU A O 1
ATOM 689 N N . TYR A 1 91 ? 2.992 7.949 6.688 1.00 90.19 91 TYR A N 1
ATOM 690 C CA . TYR A 1 91 ? 3.404 7.366 5.420 1.00 90.19 91 TYR A CA 1
ATOM 691 C C . TYR A 1 91 ? 4.915 7.140 5.455 1.00 90.19 91 TYR A C 1
ATOM 693 O O . TYR A 1 91 ? 5.699 8.088 5.413 1.00 90.19 91 TYR A O 1
ATOM 701 N N . ILE A 1 92 ? 5.323 5.878 5.551 1.00 88.19 92 ILE A N 1
ATOM 702 C CA . ILE A 1 92 ? 6.725 5.470 5.607 1.00 88.19 92 ILE A CA 1
ATOM 703 C C . ILE A 1 92 ? 7.178 5.197 4.175 1.00 88.19 92 ILE A C 1
ATOM 705 O O . ILE A 1 92 ? 6.836 4.170 3.584 1.00 88.19 92 ILE A O 1
ATOM 709 N N . LEU A 1 93 ? 7.930 6.146 3.621 1.00 90.81 93 LEU A N 1
ATOM 710 C CA . LEU A 1 93 ? 8.604 5.996 2.334 1.00 90.81 93 LEU A CA 1
ATOM 711 C C . LEU A 1 93 ? 9.734 4.976 2.448 1.00 90.81 93 LEU A C 1
ATOM 713 O O . LEU A 1 93 ? 10.474 5.009 3.428 1.00 90.81 93 LEU A O 1
ATOM 717 N N . ALA A 1 94 ? 9.887 4.128 1.427 1.00 89.12 94 ALA A N 1
ATOM 718 C CA . ALA A 1 94 ? 10.992 3.173 1.334 1.00 89.12 94 ALA A CA 1
ATOM 719 C C . ALA A 1 94 ? 11.179 2.383 2.645 1.00 89.12 94 ALA A C 1
ATOM 721 O O . ALA A 1 94 ? 12.251 2.329 3.245 1.00 89.12 94 ALA A O 1
ATOM 722 N N . ALA A 1 95 ? 10.089 1.781 3.117 1.00 86.06 95 ALA A N 1
ATOM 723 C CA . ALA A 1 95 ? 10.002 1.148 4.426 1.00 86.06 95 ALA A CA 1
ATOM 724 C C . ALA A 1 95 ? 10.964 -0.041 4.604 1.00 86.06 95 ALA A C 1
ATOM 726 O O . ALA A 1 95 ? 11.184 -0.485 5.727 1.00 86.06 95 ALA A O 1
ATOM 727 N N . PHE A 1 96 ? 11.534 -0.558 3.513 1.00 81.44 96 PHE A N 1
ATOM 728 C CA . PHE A 1 96 ? 12.580 -1.583 3.549 1.00 81.44 96 PHE A CA 1
ATOM 729 C C . PHE A 1 96 ? 13.959 -1.000 3.866 1.00 81.44 96 PHE A C 1
ATOM 731 O O . PHE A 1 96 ? 14.744 -1.648 4.550 1.00 81.44 96 PHE A O 1
ATOM 738 N N . ASP A 1 97 ? 14.225 0.231 3.428 1.00 75.06 97 ASP A N 1
ATOM 739 C CA . ASP A 1 97 ? 15.527 0.890 3.572 1.00 75.06 97 ASP A CA 1
ATOM 740 C C . ASP A 1 97 ? 15.714 1.482 4.980 1.00 75.06 97 ASP A C 1
ATOM 742 O O . ASP A 1 97 ? 16.823 1.804 5.394 1.00 75.06 97 ASP A O 1
ATOM 746 N N . CYS A 1 98 ? 14.626 1.594 5.747 1.00 57.41 98 CYS A N 1
ATOM 747 C CA . CYS A 1 98 ? 14.608 2.148 7.101 1.00 57.41 98 CYS A CA 1
ATOM 748 C C . CYS A 1 98 ? 15.009 1.143 8.207 1.00 57.41 98 CYS A C 1
ATOM 750 O O . CYS A 1 98 ? 14.812 1.449 9.382 1.00 57.41 98 CYS A O 1
ATOM 752 N N . ILE A 1 99 ? 15.486 -0.063 7.861 1.00 56.69 99 ILE A N 1
ATOM 753 C CA . ILE A 1 99 ? 15.719 -1.183 8.807 1.00 56.69 99 ILE A CA 1
ATOM 754 C C . ILE A 1 99 ? 17.224 -1.465 9.037 1.00 56.69 99 ILE A C 1
ATOM 756 O O . ILE A 1 99 ? 17.579 -2.463 9.657 1.00 56.69 99 ILE A O 1
ATOM 760 N N . ASN A 1 100 ? 18.113 -0.576 8.587 1.00 43.25 100 ASN A N 1
ATOM 761 C CA . ASN A 1 100 ? 19.553 -0.669 8.869 1.00 43.25 100 ASN A CA 1
ATOM 762 C C . ASN A 1 100 ? 19.940 -0.058 10.218 1.00 43.25 100 ASN A C 1
ATOM 764 O O . ASN A 1 100 ? 19.435 1.044 10.532 1.00 43.25 100 ASN A O 1
#

InterPro domains:
  IPR003509 UPF0102 protein YraN-like [PF02021] (2-57)
  IPR003509 UPF0102 protein YraN-like [PTHR34039] (1-66)
  IPR011335 Restriction endonuclease type II-like [SSF52980] (2-62)
  IPR011856 tRNA endonuclease-like domain superfamily [G3DSA:3.40.1350.10] (1-79)

pLDDT: mean 79.98, std 15.95, range [43.25, 96.88]

Organism: NCBI:txid1828758

Sequence (100 aa):
ILAFVEVKTRSSGSWDTGGRSAVTPQKQAKISRTAGIFLAQYPEKADYPCRFDVAIVYCQELSKKTTGVTATQEALASSSAAGYEFRLQEYILAAFDCIN

Secondary structure (DSSP, 8-state):
-EEEEEEEEE-TT--SS-TTTT--HHHHHHHHHHHHHHHHH-GGGTTSPEEEEEEEEEEEEGGG--S--------SEEEEETTEEEEEEEEETTTTGGG-